Protein AF-A0A969SXZ5-F1 (afdb_monomer)

Solvent-accessible surface area (backbone atoms only — not comparable to full-atom values): 3632 Å² total; per-residue (Å²): 120,49,79,44,82,76,50,98,71,19,33,40,40,39,49,91,99,41,31,34,40,42,66,72,79,41,57,56,68,55,63,65,92,88,36,83,70,94,62,80,48,71,51,91,65,70,53,81,80,72,85,82,62,74,45,111

pLDDT: mean 88.48, std 9.3, range [59.66, 97.62]

Structure (mmCIF, N/CA/C/O backbone):
data_AF-A0A969SXZ5-F1
#
_entry.id   AF-A0A969SXZ5-F1
#
loop_
_atom_site.group_PDB
_atom_site.id
_atom_site.type_symbol
_atom_site.labe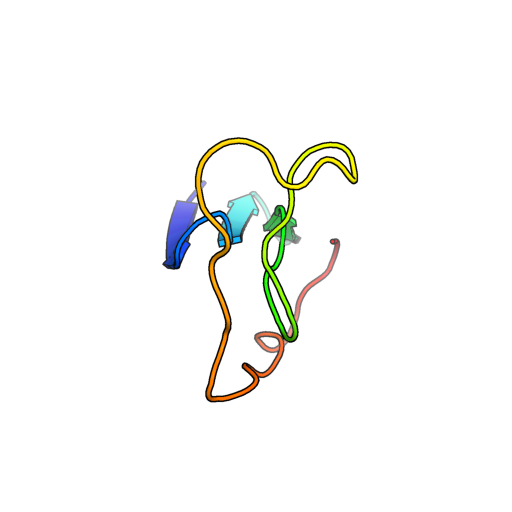l_atom_id
_atom_site.label_alt_id
_atom_site.label_comp_id
_atom_site.label_asym_id
_atom_site.label_entity_id
_atom_site.label_seq_id
_atom_site.pdbx_PDB_ins_code
_atom_site.Cartn_x
_atom_site.Cartn_y
_atom_site.Cartn_z
_atom_site.occupancy
_atom_site.B_iso_or_equiv
_atom_site.auth_seq_id
_atom_site.auth_comp_id
_atom_site.auth_asym_id
_atom_site.auth_atom_id
_atom_site.pdbx_PDB_model_num
ATOM 1 N N . MET A 1 1 ? -12.523 11.940 10.139 1.00 93.00 1 MET A N 1
ATOM 2 C CA . MET A 1 1 ? -11.986 11.595 8.810 1.00 93.00 1 MET A CA 1
ATOM 3 C C . MET A 1 1 ? -10.484 11.725 8.901 1.00 93.00 1 MET A C 1
ATOM 5 O O . MET A 1 1 ? -10.031 12.776 9.341 1.00 93.00 1 MET A O 1
ATOM 9 N N . TYR A 1 2 ? -9.749 10.680 8.538 1.00 97.19 2 TYR A N 1
ATOM 10 C CA . TYR A 1 2 ? -8.289 10.681 8.500 1.00 97.19 2 TYR A CA 1
ATOM 11 C C . TYR A 1 2 ? -7.822 10.341 7.092 1.00 97.19 2 TYR A C 1
ATOM 13 O O . TYR A 1 2 ? -8.407 9.481 6.438 1.00 97.19 2 TYR A O 1
ATOM 21 N N . LEU A 1 3 ? -6.792 11.044 6.632 1.00 97.19 3 LEU A N 1
ATOM 22 C CA . LEU A 1 3 ? -6.136 10.775 5.362 1.00 97.19 3 LEU A CA 1
ATOM 23 C C . LEU A 1 3 ? -4.655 10.539 5.647 1.00 97.19 3 LEU A C 1
ATOM 25 O O . LEU A 1 3 ? -3.933 11.463 6.023 1.00 97.19 3 LEU A O 1
ATOM 29 N N . THR A 1 4 ? -4.223 9.293 5.501 1.00 96.31 4 THR A N 1
ATOM 30 C CA . THR A 1 4 ? -2.857 8.860 5.789 1.00 96.31 4 THR A CA 1
ATOM 31 C C . THR A 1 4 ? -2.106 8.644 4.487 1.00 96.31 4 THR A C 1
ATOM 33 O O . THR A 1 4 ? -2.505 7.831 3.654 1.00 96.31 4 THR A O 1
ATOM 36 N N . TRP A 1 5 ? -0.992 9.353 4.330 1.00 94.88 5 TRP A N 1
ATOM 37 C CA . TRP A 1 5 ? -0.044 9.100 3.252 1.00 94.88 5 TRP A CA 1
ATOM 38 C C . TRP A 1 5 ? 0.753 7.827 3.552 1.00 94.88 5 TRP A C 1
ATOM 40 O O . TRP A 1 5 ? 1.366 7.727 4.617 1.00 94.88 5 TRP A O 1
ATOM 50 N N . LEU A 1 6 ? 0.733 6.849 2.643 1.00 91.75 6 LEU A N 1
ATOM 51 C CA . LEU A 1 6 ? 1.465 5.591 2.821 1.00 91.75 6 LEU A CA 1
ATOM 52 C C . LEU A 1 6 ? 2.805 5.601 2.085 1.00 91.75 6 LEU A C 1
ATOM 54 O O . LEU A 1 6 ? 3.790 5.090 2.621 1.00 91.75 6 LEU A O 1
ATOM 58 N N . ASP A 1 7 ? 2.816 6.110 0.854 1.00 89.56 7 ASP A N 1
ATOM 59 C CA . ASP A 1 7 ? 3.971 6.306 -0.026 1.00 89.56 7 ASP A CA 1
ATOM 60 C C . ASP A 1 7 ? 3.523 7.030 -1.311 1.00 89.56 7 ASP A C 1
ATOM 62 O O . ASP A 1 7 ? 2.340 7.315 -1.461 1.00 89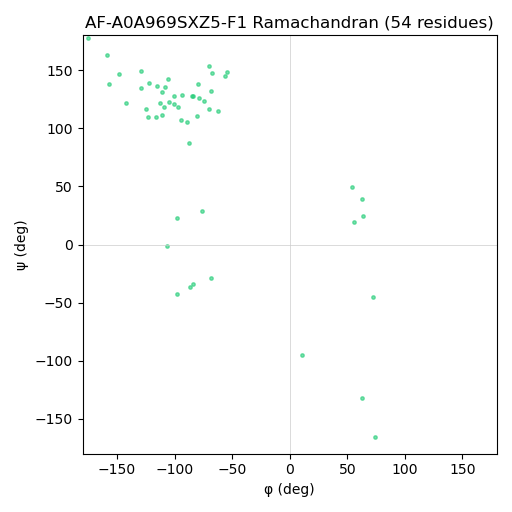.56 7 ASP A O 1
ATOM 66 N N . SER A 1 8 ? 4.464 7.329 -2.220 1.00 88.88 8 SER A N 1
ATOM 67 C CA . SER A 1 8 ? 4.257 7.852 -3.586 1.00 88.88 8 SER A CA 1
ATOM 68 C C . SER A 1 8 ? 2.828 8.322 -3.912 1.00 88.88 8 SER A C 1
ATOM 70 O O . SER A 1 8 ? 2.509 9.467 -3.596 1.00 88.88 8 SER A O 1
ATOM 72 N N . ASN A 1 9 ? 1.98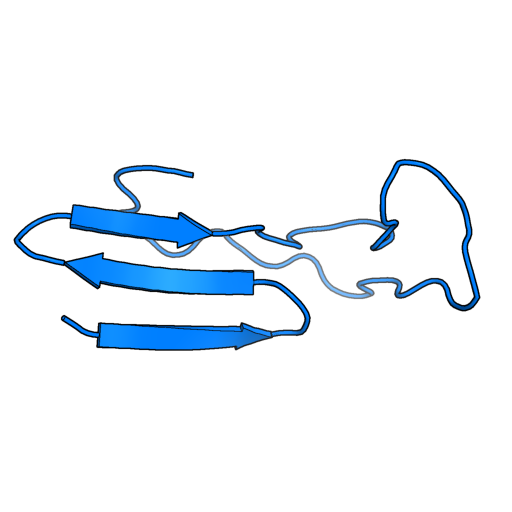3 7.468 -4.513 1.00 87.75 9 ASN A N 1
ATOM 73 C CA . ASN A 1 9 ? 0.571 7.771 -4.781 1.00 87.75 9 ASN A CA 1
ATOM 74 C C . ASN A 1 9 ? -0.416 7.031 -3.859 1.00 87.75 9 ASN A C 1
ATOM 76 O O . ASN A 1 9 ? -1.612 7.264 -3.988 1.00 87.75 9 ASN A O 1
ATOM 80 N N . SER A 1 10 ? 0.053 6.188 -2.934 1.00 92.88 10 SER A N 1
ATOM 81 C CA . SER A 1 10 ? -0.826 5.367 -2.097 1.00 92.88 10 SER A CA 1
ATOM 82 C C . SER A 1 10 ? -1.316 6.144 -0.872 1.00 92.88 10 SER A C 1
ATOM 84 O O . SER A 1 10 ? -0.515 6.631 -0.063 1.00 92.88 10 SER A O 1
ATOM 86 N N . TRP A 1 11 ? -2.632 6.171 -0.664 1.00 95.56 11 TRP A N 1
ATOM 87 C CA . TRP A 1 11 ? -3.261 6.796 0.504 1.00 95.56 11 TRP A CA 1
ATOM 88 C C . TRP A 1 11 ? -4.250 5.857 1.185 1.00 95.56 11 TRP A C 1
ATOM 90 O O . TRP A 1 11 ? -4.909 5.053 0.534 1.00 95.56 11 TRP A O 1
ATOM 100 N N . LEU A 1 12 ? -4.403 6.001 2.499 1.00 96.75 12 LEU A N 1
ATOM 101 C CA . LEU A 1 12 ? -5.493 5.394 3.256 1.00 96.75 12 LEU A CA 1
ATOM 102 C C . LEU A 1 12 ? -6.456 6.491 3.710 1.00 96.75 12 LEU A C 1
ATOM 104 O O . LEU A 1 12 ? -6.073 7.385 4.465 1.00 96.75 12 LEU A O 1
ATOM 108 N N . LEU A 1 13 ? -7.705 6.409 3.260 1.00 97.44 13 LEU A N 1
ATOM 109 C CA . LEU A 1 13 ? -8.797 7.254 3.724 1.00 97.44 13 LEU A CA 1
ATOM 110 C C . LEU A 1 13 ? -9.644 6.481 4.736 1.00 97.44 13 LEU A C 1
ATOM 112 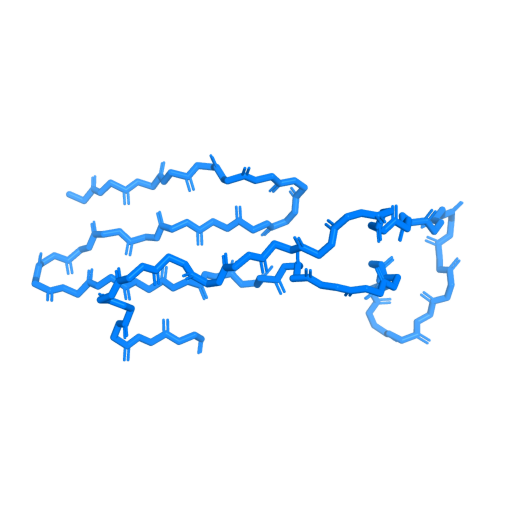O O . LEU A 1 13 ? -10.230 5.446 4.421 1.00 97.44 13 LEU A O 1
ATOM 116 N N . GLU A 1 14 ? -9.747 7.023 5.944 1.00 97.62 14 GLU A N 1
ATOM 117 C CA . GLU A 1 14 ? -10.603 6.502 7.005 1.00 97.62 14 GLU A CA 1
ATOM 118 C C . GLU A 1 14 ? -11.753 7.478 7.251 1.00 97.62 14 GLU A C 1
ATOM 120 O O . GLU A 1 14 ? -11.577 8.609 7.732 1.00 97.62 14 GLU A O 1
ATOM 125 N N . MET A 1 15 ? -12.962 7.048 6.902 1.00 96.88 15 MET A N 1
ATOM 126 C CA . MET A 1 15 ? -14.169 7.859 7.016 1.00 96.88 15 MET A CA 1
ATOM 127 C C . MET A 1 15 ? -15.350 6.995 7.456 1.00 96.88 15 MET A C 1
ATOM 129 O O . MET A 1 15 ? -15.710 6.019 6.802 1.00 96.88 15 MET A O 1
ATOM 133 N N . GLY A 1 16 ? -15.968 7.359 8.583 1.00 94.94 16 GLY A N 1
ATOM 134 C CA . GLY A 1 16 ? -16.965 6.506 9.231 1.00 94.94 16 GLY A CA 1
ATOM 135 C C . GLY A 1 16 ? -16.334 5.187 9.686 1.00 94.94 16 GLY A C 1
ATOM 136 O O . GLY A 1 16 ? -15.269 5.193 10.294 1.00 94.94 16 GLY A O 1
ATOM 137 N N . GLN A 1 17 ? -16.980 4.066 9.368 1.00 95.31 17 GLN A N 1
ATOM 138 C CA . GLN A 1 17 ? -16.470 2.710 9.623 1.00 95.31 17 GLN A CA 1
ATOM 139 C C . GLN A 1 17 ? -15.805 2.098 8.381 1.00 95.31 17 GLN A C 1
ATOM 141 O O . GLN A 1 17 ? -15.785 0.879 8.242 1.00 95.31 17 GLN A O 1
ATOM 146 N N . LYS A 1 18 ? -15.346 2.937 7.443 1.00 96.50 18 LYS A N 1
ATOM 147 C CA . LYS A 1 18 ? -14.750 2.495 6.184 1.00 96.50 18 LYS A CA 1
ATOM 148 C C . LYS A 1 18 ? -13.286 2.885 6.085 1.00 96.50 18 LYS A C 1
ATOM 150 O O . LYS A 1 18 ? -12.922 4.024 6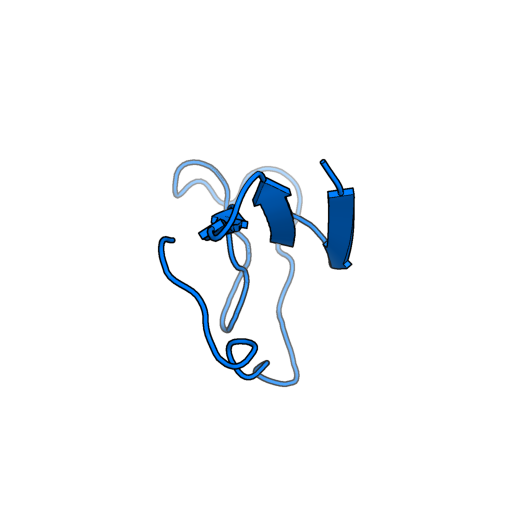.391 1.00 96.50 18 LYS A O 1
ATOM 155 N N . ARG A 1 19 ? -12.480 1.934 5.617 1.00 97.62 19 ARG A N 1
ATOM 156 C CA . ARG A 1 19 ? -11.058 2.073 5.300 1.00 97.62 19 ARG A CA 1
ATOM 157 C C . ARG A 1 19 ? -10.872 1.854 3.803 1.00 97.62 19 ARG A C 1
ATOM 159 O O . ARG A 1 19 ? -11.065 0.746 3.306 1.00 97.62 19 ARG A O 1
ATOM 166 N N . ILE A 1 20 ? -10.547 2.927 3.092 1.00 97.31 20 ILE A N 1
ATOM 167 C CA . ILE A 1 20 ? -10.466 2.966 1.629 1.00 97.31 20 ILE A CA 1
ATOM 168 C C . ILE A 1 20 ? -9.008 3.166 1.233 1.00 97.31 20 ILE A C 1
ATOM 170 O O . ILE A 1 20 ? -8.388 4.152 1.638 1.00 97.31 20 ILE A O 1
ATOM 174 N N . LEU A 1 21 ? -8.457 2.234 0.461 1.00 96.81 21 LEU A N 1
ATOM 175 C CA . LEU A 1 21 ? -7.090 2.304 -0.035 1.00 96.81 21 LEU A CA 1
ATOM 176 C C . LEU A 1 21 ? -7.084 2.931 -1.428 1.00 96.81 21 LEU A C 1
ATOM 178 O O . LEU A 1 21 ? -7.477 2.297 -2.393 1.00 96.81 21 LEU A O 1
ATOM 182 N N . ILE A 1 22 ? -6.622 4.169 -1.530 1.00 95.56 22 ILE A N 1
ATOM 183 C CA . ILE A 1 22 ? -6.657 4.941 -2.770 1.00 95.56 22 ILE A CA 1
ATOM 184 C C . ILE A 1 22 ? -5.333 4.751 -3.507 1.00 95.56 22 ILE A C 1
ATOM 186 O O . ILE A 1 22 ? -4.265 4.960 -2.923 1.00 95.56 22 ILE A O 1
ATOM 190 N N . ASP A 1 23 ? -5.426 4.390 -4.789 1.00 92.81 23 ASP A N 1
ATOM 191 C CA . ASP A 1 23 ? -4.305 4.341 -5.733 1.00 92.81 23 ASP A CA 1
ATOM 192 C C . ASP A 1 23 ? -3.097 3.492 -5.253 1.00 92.81 23 ASP A C 1
ATOM 194 O O . ASP A 1 23 ? -1.954 3.946 -5.295 1.00 92.81 23 ASP A O 1
ATOM 198 N N . PRO A 1 24 ? -3.289 2.243 -4.781 1.00 92.00 24 PRO A N 1
ATOM 199 C CA . PRO A 1 24 ? -2.206 1.500 -4.144 1.00 92.00 24 PRO A CA 1
ATOM 200 C C . PRO A 1 24 ? -1.104 1.060 -5.116 1.00 92.00 24 PRO A C 1
ATOM 202 O O . PRO A 1 24 ? -1.296 0.169 -5.948 1.00 92.00 24 PRO A O 1
ATOM 205 N N . TRP A 1 25 ? 0.113 1.572 -4.925 1.00 91.25 25 TRP A N 1
ATOM 206 C CA . TRP A 1 25 ? 1.305 1.051 -5.591 1.00 91.25 25 TRP A CA 1
ATOM 207 C C . TRP A 1 25 ? 1.935 -0.098 -4.790 1.00 91.25 25 TRP A C 1
ATOM 209 O O . TRP A 1 25 ? 2.820 0.094 -3.958 1.00 91.25 25 TRP A O 1
ATOM 219 N N . LEU A 1 26 ? 1.473 -1.330 -5.023 1.00 89.38 26 LEU A N 1
ATOM 220 C CA . LEU A 1 26 ? 1.898 -2.507 -4.245 1.00 89.38 26 LEU A CA 1
ATOM 221 C C . LEU A 1 26 ? 3.171 -3.174 -4.781 1.00 89.38 26 LEU A C 1
ATOM 223 O O . LEU A 1 26 ? 3.999 -3.656 -4.004 1.00 89.38 26 LEU A O 1
ATOM 227 N N . VAL A 1 27 ? 3.327 -3.208 -6.105 1.00 90.19 27 VAL A N 1
ATOM 228 C CA . VAL A 1 27 ? 4.392 -3.929 -6.815 1.00 90.19 27 VAL A CA 1
ATOM 229 C C . VAL A 1 27 ? 4.595 -3.345 -8.216 1.00 90.19 27 VAL A C 1
ATOM 231 O O . VAL A 1 27 ? 3.724 -2.652 -8.739 1.00 90.19 27 VAL A O 1
ATOM 234 N N . GLY A 1 28 ? 5.734 -3.654 -8.837 1.00 87.69 28 GLY A N 1
ATOM 235 C CA . GLY A 1 28 ? 5.996 -3.330 -10.236 1.00 87.69 28 GLY A CA 1
ATOM 236 C C . GLY A 1 28 ? 6.282 -1.844 -10.472 1.00 87.69 28 GLY A C 1
ATOM 237 O O . GLY A 1 28 ? 6.592 -1.111 -9.526 1.00 87.69 28 GLY A O 1
ATOM 238 N N . PRO A 1 29 ? 6.236 -1.394 -11.735 1.00 87.56 29 PRO A N 1
ATOM 239 C CA . PRO A 1 29 ? 6.498 -0.006 -12.073 1.00 87.56 29 PRO A CA 1
ATOM 240 C C . PRO A 1 29 ? 5.286 0.895 -11.812 1.00 87.56 29 PRO A C 1
ATOM 242 O O . PRO A 1 29 ? 4.163 0.545 -12.168 1.00 87.56 29 PRO A O 1
ATOM 245 N N . LEU A 1 30 ? 5.522 2.083 -11.254 1.00 86.12 30 LEU A N 1
ATOM 246 C CA . LEU A 1 30 ? 4.522 3.148 -11.187 1.00 86.12 30 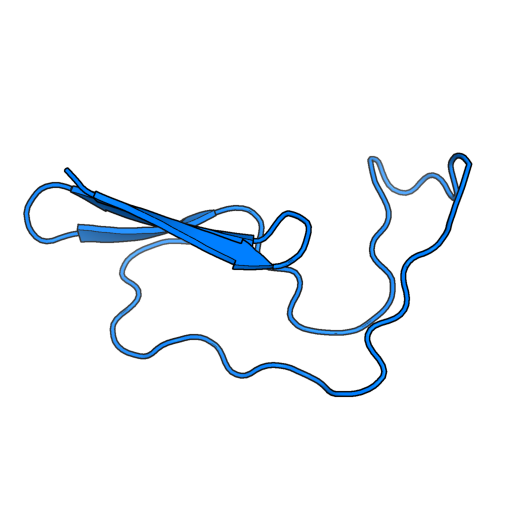LEU A CA 1
ATOM 247 C C . LEU A 1 30 ? 4.482 3.873 -12.536 1.00 86.12 30 LEU A C 1
ATOM 249 O O . LEU A 1 30 ? 5.442 4.556 -12.900 1.00 86.12 30 LEU A O 1
ATOM 253 N N . VAL A 1 31 ? 3.388 3.697 -13.279 1.00 80.75 31 VAL A N 1
ATOM 254 C CA . VAL A 1 31 ? 3.146 4.333 -14.582 1.00 80.75 31 VAL A CA 1
ATOM 255 C C . VAL A 1 31 ? 1.776 5.003 -14.587 1.00 80.75 31 VAL A C 1
ATOM 257 O O . VAL A 1 31 ? 0.789 4.416 -14.151 1.00 80.75 31 VAL A O 1
ATOM 260 N N . PHE A 1 32 ? 1.699 6.232 -15.095 1.00 77.94 32 PHE A N 1
ATOM 261 C CA . PHE A 1 32 ? 0.447 6.987 -15.183 1.00 77.94 32 PHE A CA 1
ATOM 262 C C . PHE A 1 32 ? -0.104 6.905 -16.608 1.00 77.94 32 PHE A C 1
ATOM 264 O O . PHE A 1 32 ? 0.609 7.163 -17.577 1.00 77.94 32 PHE A O 1
ATOM 271 N N . GLY A 1 33 ? -1.373 6.510 -16.750 1.00 75.75 33 GLY A N 1
ATOM 272 C CA . GLY A 1 33 ? -2.037 6.427 -18.056 1.00 75.75 33 GLY A CA 1
ATOM 273 C C . GLY A 1 33 ? -1.423 5.409 -19.026 1.00 75.75 33 GLY A C 1
ATOM 274 O O . GLY A 1 33 ? -1.544 5.584 -20.232 1.00 75.75 33 GLY A O 1
ATOM 275 N N . ASN A 1 34 ? -0.739 4.373 -18.517 1.00 70.69 34 ASN A N 1
ATOM 276 C CA . ASN A 1 34 ? 0.010 3.383 -19.310 1.00 70.69 34 ASN A CA 1
ATOM 277 C C . ASN A 1 34 ? 1.078 3.993 -20.247 1.00 70.69 34 ASN A C 1
ATOM 279 O O . ASN A 1 34 ? 1.523 3.359 -21.203 1.00 70.69 34 ASN A O 1
ATOM 283 N N . LEU A 1 35 ? 1.493 5.232 -19.979 1.00 71.00 35 LEU A N 1
ATOM 284 C CA . LEU A 1 35 ? 2.549 5.926 -20.703 1.00 71.00 35 LEU A CA 1
ATOM 285 C C . LEU A 1 35 ? 3.807 5.958 -19.821 1.00 71.00 35 LEU A C 1
ATOM 287 O O . LEU A 1 35 ? 3.699 6.153 -18.609 1.00 71.00 35 LEU A O 1
ATOM 291 N N . PRO A 1 36 ? 5.020 5.820 -20.388 1.00 63.81 36 PRO A N 1
ATOM 292 C CA . PRO A 1 36 ? 6.278 5.835 -19.630 1.00 63.81 36 PRO A CA 1
ATOM 293 C C . PRO A 1 36 ? 6.693 7.259 -19.204 1.00 63.81 36 PRO A C 1
ATOM 295 O O . PRO A 1 36 ? 7.876 7.581 -19.134 1.00 63.81 36 PRO A O 1
ATOM 298 N N . TRP A 1 37 ? 5.719 8.145 -19.010 1.00 59.66 37 TRP A N 1
ATOM 299 C CA . TRP A 1 37 ? 5.877 9.591 -19.044 1.00 59.66 37 TRP A CA 1
ATOM 300 C C . TRP A 1 37 ? 6.830 10.084 -17.940 1.00 59.66 37 TRP A C 1
ATOM 302 O O . TRP A 1 37 ? 6.554 10.002 -16.745 1.00 59.66 37 TRP A O 1
ATOM 312 N N . LEU A 1 38 ? 7.959 10.626 -18.399 1.00 66.00 38 LEU A N 1
ATOM 313 C CA . LEU A 1 38 ? 8.959 11.422 -17.685 1.00 66.00 38 LEU A CA 1
ATOM 314 C C . LEU A 1 38 ? 9.874 10.688 -16.684 1.00 66.00 38 LEU A C 1
ATOM 316 O O . LEU A 1 38 ? 11.083 10.908 -16.727 1.00 66.00 38 LEU A O 1
ATOM 320 N N . PHE A 1 39 ? 9.359 9.804 -15.827 1.00 67.31 39 PHE A N 1
ATOM 321 C CA . PHE A 1 39 ? 10.171 8.974 -14.922 1.00 67.31 39 PHE A CA 1
ATOM 322 C C . PHE A 1 39 ? 9.422 7.707 -14.487 1.00 67.31 39 PHE A C 1
ATOM 324 O O . PHE A 1 39 ? 8.236 7.745 -14.170 1.00 67.31 39 PHE A O 1
ATOM 331 N N . LYS A 1 40 ? 10.135 6.573 -14.450 1.00 77.38 40 LYS A N 1
ATOM 332 C CA . LYS A 1 40 ? 9.633 5.274 -13.980 1.00 77.38 40 LYS A CA 1
ATOM 333 C C . LYS A 1 40 ? 10.051 5.073 -12.527 1.00 77.38 40 LYS A C 1
ATOM 335 O O . LYS A 1 40 ? 11.244 4.995 -12.241 1.00 77.38 40 LYS A O 1
ATOM 340 N N . GLY A 1 41 ? 9.084 4.954 -11.621 1.00 84.00 41 GLY A N 1
ATOM 341 C CA . GLY A 1 41 ? 9.341 4.443 -10.276 1.00 84.00 41 GLY A CA 1
ATOM 342 C C . GLY A 1 41 ? 9.303 2.920 -10.299 1.00 84.00 41 GLY A C 1
ATOM 343 O O . GLY A 1 41 ? 8.326 2.356 -10.780 1.00 84.00 41 GLY A O 1
ATOM 344 N N . GLU A 1 42 ? 10.329 2.243 -9.788 1.00 86.94 42 GLU A N 1
ATOM 345 C CA . GLU A 1 42 ? 10.286 0.795 -9.554 1.00 86.94 42 GLU A CA 1
ATOM 346 C C . GLU A 1 42 ? 10.277 0.498 -8.059 1.00 86.94 42 GLU A C 1
ATOM 348 O O . GLU A 1 42 ? 11.091 1.022 -7.295 1.00 86.94 42 GLU A O 1
ATOM 353 N N . ARG A 1 43 ? 9.350 -0.364 -7.636 1.00 87.50 43 ARG A N 1
ATOM 354 C CA . ARG A 1 43 ? 9.291 -0.838 -6.259 1.00 87.50 43 ARG A CA 1
ATOM 355 C C . ARG A 1 43 ? 10.152 -2.089 -6.124 1.00 87.50 43 ARG A C 1
ATOM 357 O O . ARG A 1 43 ? 9.755 -3.167 -6.551 1.00 87.50 43 ARG A O 1
ATOM 364 N N . LEU A 1 44 ? 11.321 -1.928 -5.504 1.00 88.19 44 LEU A N 1
ATOM 365 C CA . LEU A 1 44 ? 12.280 -3.019 -5.291 1.00 88.19 44 LEU A CA 1
ATOM 366 C C . LEU A 1 44 ? 11.775 -4.074 -4.296 1.00 88.19 44 LEU A C 1
ATOM 368 O O . LEU A 1 44 ? 12.152 -5.237 -4.388 1.00 88.19 44 LEU A O 1
ATOM 372 N N . GLN A 1 45 ? 10.933 -3.666 -3.343 1.00 89.81 45 GLN A N 1
ATOM 373 C CA . GLN A 1 45 ? 10.344 -4.551 -2.340 1.00 89.81 45 GLN A CA 1
ATOM 374 C C . GLN A 1 45 ? 8.818 -4.427 -2.378 1.00 89.81 45 GLN A C 1
ATOM 376 O O . GLN A 1 45 ? 8.308 -3.334 -2.114 1.00 89.81 45 GLN A O 1
ATOM 381 N N . PRO A 1 46 ? 8.082 -5.504 -2.711 1.00 88.12 46 PRO A N 1
ATOM 382 C CA . PRO A 1 46 ? 6.625 -5.495 -2.695 1.00 88.12 46 PRO A CA 1
ATOM 383 C C . PRO A 1 46 ? 6.089 -5.099 -1.320 1.00 88.12 46 PRO A C 1
ATOM 385 O O . PRO A 1 46 ? 6.663 -5.458 -0.291 1.00 88.12 46 PRO A O 1
ATOM 388 N N . ARG A 1 47 ? 4.965 -4.387 -1.300 1.00 87.19 47 ARG A N 1
ATOM 389 C CA . ARG A 1 47 ? 4.289 -4.001 -0.059 1.00 87.19 47 ARG A CA 1
ATOM 390 C C . ARG A 1 47 ? 3.011 -4.805 0.109 1.00 87.19 47 ARG A C 1
ATOM 392 O O . ARG A 1 47 ? 2.238 -4.953 -0.833 1.00 87.19 47 ARG A O 1
ATOM 399 N N . GLY A 1 48 ? 2.793 -5.296 1.325 1.00 89.62 48 GLY A N 1
ATOM 400 C CA . GLY A 1 48 ? 1.526 -5.909 1.701 1.00 89.62 48 GLY A CA 1
ATOM 401 C C . GLY A 1 48 ? 0.399 -4.879 1.7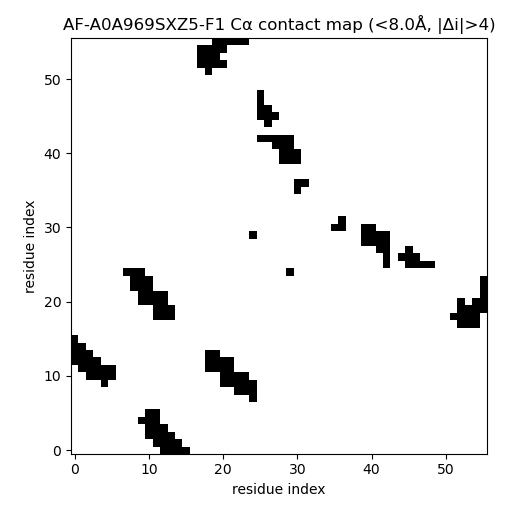42 1.00 89.62 48 GLY A C 1
ATOM 402 O O . GLY A 1 48 ? 0.614 -3.715 2.088 1.00 89.62 48 GLY A O 1
ATOM 403 N N . ILE A 1 49 ? -0.810 -5.320 1.409 1.00 89.12 49 ILE A N 1
ATOM 404 C CA . ILE A 1 49 ? -2.020 -4.523 1.614 1.00 89.12 49 ILE A CA 1
ATOM 405 C C . ILE A 1 49 ? -2.253 -4.422 3.131 1.00 89.12 49 ILE A C 1
ATOM 407 O O . ILE A 1 49 ? -2.164 -5.449 3.810 1.00 89.12 49 ILE A O 1
ATOM 411 N N . PRO A 1 50 ? -2.522 -3.225 3.685 1.00 87.00 50 PRO A N 1
ATOM 412 C CA . PRO A 1 50 ? -2.917 -3.095 5.083 1.00 87.00 50 PRO A CA 1
ATOM 413 C C . PRO A 1 50 ? -4.127 -3.978 5.409 1.00 87.00 50 PRO A C 1
ATOM 415 O O . PRO A 1 50 ? -4.989 -4.208 4.566 1.00 87.00 50 PRO A O 1
ATOM 418 N N . GLU A 1 51 ? -4.218 -4.470 6.639 1.00 89.62 51 GLU A N 1
ATOM 419 C CA . GLU A 1 51 ? -5.363 -5.287 7.041 1.00 89.62 51 GLU A CA 1
ATOM 420 C C . GLU A 1 51 ? -6.651 -4.455 7.147 1.00 89.62 51 GLU A C 1
ATOM 422 O O . GLU A 1 51 ? -6.621 -3.264 7.469 1.00 89.62 51 GLU A O 1
ATOM 427 N N . SER A 1 52 ? -7.799 -5.118 6.963 1.00 93.19 52 SER A N 1
ATOM 428 C CA . SER A 1 52 ? -9.142 -4.534 7.129 1.00 93.19 52 SER A CA 1
ATOM 429 C C . SER A 1 52 ? -9.472 -3.383 6.167 1.00 93.19 52 SER A C 1
ATOM 431 O O . SER A 1 52 ? -10.101 -2.407 6.566 1.00 93.19 52 SER A O 1
ATOM 433 N N . ILE A 1 53 ? -9.045 -3.483 4.906 1.00 95.81 53 ILE A N 1
ATOM 434 C CA . ILE A 1 53 ? -9.481 -2.571 3.839 1.00 95.81 53 ILE A CA 1
ATOM 435 C C . ILE A 1 53 ? -10.874 -2.979 3.357 1.00 95.81 53 ILE A C 1
ATOM 437 O O . ILE A 1 53 ? -11.095 -4.129 2.983 1.00 95.81 53 ILE A O 1
ATOM 441 N N . ASP A 1 54 ? -11.809 -2.031 3.360 1.00 96.62 54 ASP A N 1
ATOM 442 C CA . ASP A 1 54 ? -13.172 -2.236 2.867 1.00 96.62 54 ASP A CA 1
ATOM 443 C C . ASP A 1 54 ? -13.273 -2.060 1.348 1.00 96.62 54 ASP A C 1
ATOM 445 O O . ASP A 1 54 ? -14.120 -2.685 0.711 1.00 96.62 54 ASP A O 1
ATOM 449 N N . LEU A 1 55 ? -12.473 -1.147 0.788 1.00 94.94 55 LEU A N 1
ATOM 450 C CA . LEU A 1 55 ? -12.560 -0.677 -0.596 1.00 94.94 55 LEU A CA 1
ATOM 451 C C . LEU A 1 55 ? -11.167 -0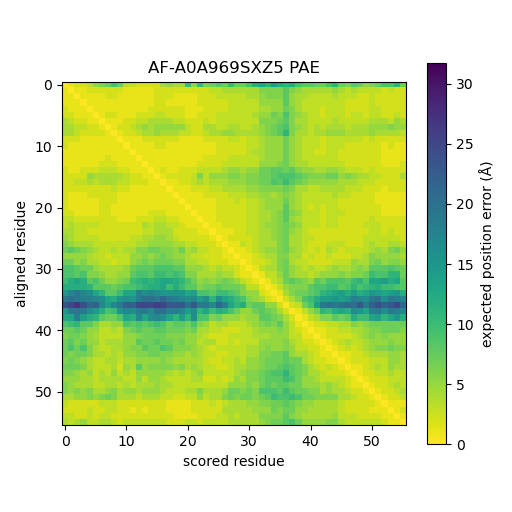.306 -1.127 1.00 94.94 55 LEU A C 1
ATOM 453 O O . LEU A 1 55 ? -10.337 0.204 -0.371 1.00 94.94 55 LEU A O 1
ATOM 457 N N . ILE A 1 56 ? -10.951 -0.520 -2.426 1.00 92.44 56 ILE A N 1
ATOM 458 C CA . ILE A 1 56 ? -9.781 -0.065 -3.193 1.00 92.44 56 ILE A CA 1
ATOM 459 C C . ILE A 1 56 ? -10.287 0.793 -4.351 1.00 92.44 56 ILE A C 1
ATOM 461 O O . ILE A 1 56 ? -11.256 0.338 -5.000 1.00 92.44 56 ILE A O 1
#

Mean predicted aligned error: 4.52 Å

S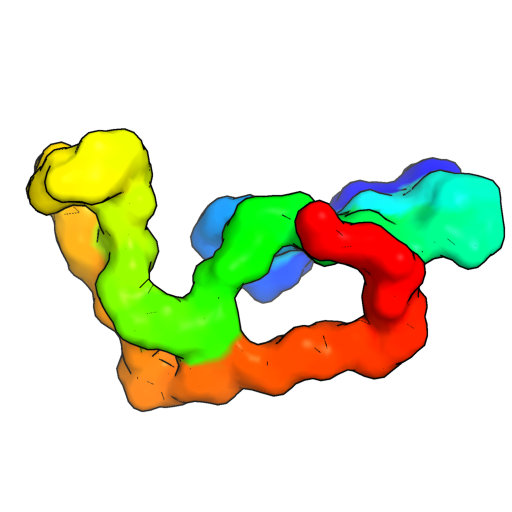equence (56 aa):
MYLTWLDSNSWLLEMGQKRILIDPWLVGPLVFGNLPWLFKGERLQPRGIPESIDLI

Secondary structure (DSSP, 8-state):
-EEEEEETTEEEEEETTEEEEES---SSEE-BTTB--S--EE-SS--PPPTT--B-

Radius of gyration: 12.67 Å; Cα contacts (8 Å, |Δi|>4): 86; chains: 1; bounding box: 29×18×30 Å

Foldseek 3Di:
DDWDDPDDQWIWDDDDPATEIPPDPFAAWDDDPPDCPDHIDHDPDGDDDDPPHPYD